Protein AF-A0AAN0VIJ4-F1 (afdb_monomer)

Secondary structure (DSSP, 8-state):
--SSGGGTSB-GGGGG-SS-EEE-------TT---THHHHHHHHHHHHHHHHTT-SEEEEEEEEESS-GGGGHHHHHHHHHTT-BPPTTTPPB-SS-EETTHHHH--S--PPP---HHHHHHHHTT-EEEEEEEEETTTTEEEEEEEEEGGGS-HHHHHHHHTTTTT-

Organism: NCBI:txid666509

Solvent-accessible surface area (backbone atoms only — not comparable to full-atom values): 9596 Å² total; per-residue (Å²): 132,91,53,78,53,51,77,75,32,46,59,73,37,52,69,76,52,94,48,48,67,44,78,50,77,88,87,82,76,62,82,85,63,80,56,81,56,56,64,55,52,50,50,23,52,51,48,51,52,32,64,77,62,56,38,44,32,40,32,30,66,37,58,41,88,40,72,56,68,77,82,44,26,39,30,34,32,48,37,64,75,66,73,26,54,43,58,78,73,51,34,59,50,72,94,72,62,48,52,36,67,60,33,66,75,55,81,68,86,66,62,83,57,79,64,44,69,68,44,52,52,39,45,72,42,59,18,25,26,44,62,43,34,39,71,42,76,93,77,38,18,27,30,26,47,32,39,31,52,53,88,61,35,49,64,74,57,55,50,57,34,55,52,68,68,67,82,113

pLDDT: mean 90.41, std 9.78, range [44.19, 98.25]

Radius of gyration: 16.1 Å; Cα contacts (8 Å, |Δi|>4): 258; chains: 1; bounding box: 43×41×40 Å

Nearest PDB structures (foldseek):
  2g0b-assembly10_B  TM=5.979E-01  e=1.210E+00  uncultured bacterium
  6rfx-assembly1_C  TM=7.749E-01  e=3.172E+00  Mycobacteroides abscessus
  6rfx-assembly1_A  TM=7.827E-01  e=6.430E+00  Mycobacteroides abscessus

Mean predicted aligned error: 4.69 Å

InterPro domains:
  IPR016181 Acyl-CoA N-acyltransferase [SSF55729] (4-137)
  IPR052351 L-ornithine N(alpha)-acyltransferase [PTHR37323] (4-166)

Structure (mmCIF, N/CA/C/O backbone):
data_AF-A0AAN0VIJ4-F1
#
_entry.id   AF-A0AAN0VIJ4-F1
#
loop_
_atom_site.group_PDB
_atom_site.id
_atom_site.type_symbol
_atom_site.label_atom_id
_atom_site.label_alt_id
_atom_site.label_comp_id
_atom_site.label_asym_id
_atom_site.label_entity_id
_atom_site.label_seq_id
_atom_site.pdbx_PDB_ins_code
_atom_site.Cartn_x
_atom_site.Cartn_y
_atom_site.Cartn_z
_atom_site.occupancy
_atom_site.B_iso_or_equiv
_atom_site.auth_seq_id
_atom_site.auth_comp_id
_atom_site.auth_asym_id
_atom_site.auth_atom_id
_atom_site.pdbx_PDB_model_num
ATOM 1 N N . MET A 1 1 ? -15.432 -6.899 -7.627 1.00 72.56 1 MET A N 1
ATOM 2 C CA . MET A 1 1 ? -14.785 -5.620 -7.270 1.00 72.56 1 MET A CA 1
ATOM 3 C C . MET A 1 1 ? -14.470 -4.920 -8.573 1.00 72.56 1 MET A C 1
ATOM 5 O O . MET A 1 1 ? -13.792 -5.522 -9.390 1.00 72.56 1 MET A O 1
ATOM 9 N N . HIS A 1 2 ? -15.018 -3.727 -8.792 1.00 77.88 2 HIS A N 1
ATOM 10 C CA . HIS A 1 2 ? -14.754 -2.916 -9.982 1.00 77.88 2 HIS A CA 1
ATOM 11 C C . HIS A 1 2 ? -14.211 -1.579 -9.481 1.00 77.88 2 HIS A C 1
ATOM 13 O O . HIS A 1 2 ? -14.961 -0.787 -8.920 1.00 77.88 2 HIS A O 1
ATOM 19 N N . GLY A 1 3 ? -12.901 -1.395 -9.586 1.00 89.25 3 GLY A N 1
ATOM 20 C CA . GLY A 1 3 ? -12.170 -0.276 -9.001 1.00 89.25 3 GLY A CA 1
ATOM 21 C C . GLY A 1 3 ? -10.843 -0.070 -9.722 1.00 89.25 3 GLY A C 1
ATOM 22 O O . GLY A 1 3 ? -10.525 -0.828 -10.639 1.00 89.25 3 GLY A O 1
ATOM 23 N N . TYR A 1 4 ? -10.079 0.954 -9.352 1.00 93.25 4 TYR A N 1
ATOM 24 C CA . TYR A 1 4 ? -8.870 1.336 -10.093 1.00 93.25 4 TYR A CA 1
ATOM 25 C C . TYR A 1 4 ? -7.805 0.232 -10.053 1.00 93.25 4 TYR A C 1
ATOM 27 O O . TYR A 1 4 ? -7.280 -0.166 -11.088 1.00 93.25 4 TYR A O 1
ATOM 35 N N . SER A 1 5 ? -7.568 -0.360 -8.883 1.00 93.38 5 SER A N 1
ATOM 36 C CA . SER A 1 5 ? -6.635 -1.481 -8.712 1.00 93.38 5 SER A CA 1
ATOM 37 C C . SER A 1 5 ? -7.050 -2.695 -9.554 1.00 93.38 5 SER A C 1
ATOM 39 O O . SER A 1 5 ? -6.200 -3.396 -10.094 1.00 93.38 5 SER A O 1
ATOM 41 N N . ALA A 1 6 ? -8.357 -2.924 -9.730 1.00 93.56 6 ALA A N 1
ATOM 42 C CA . ALA A 1 6 ? -8.877 -4.043 -10.522 1.00 93.56 6 ALA A CA 1
ATOM 43 C C . ALA A 1 6 ? -8.601 -3.906 -12.032 1.00 93.56 6 ALA A C 1
ATOM 45 O O . ALA A 1 6 ? -8.775 -4.874 -12.767 1.00 93.56 6 ALA A O 1
ATOM 46 N N . GLN A 1 7 ? -8.172 -2.729 -12.502 1.00 92.44 7 GLN A N 1
ATOM 47 C CA . GLN A 1 7 ? -7.741 -2.528 -13.890 1.00 92.44 7 GLN A CA 1
ATOM 48 C C . GLN A 1 7 ? -6.362 -3.145 -14.158 1.00 92.44 7 GLN A C 1
ATOM 50 O O . GLN A 1 7 ? -6.056 -3.489 -15.296 1.00 92.44 7 GLN A O 1
ATOM 55 N N . PHE A 1 8 ? -5.542 -3.308 -13.114 1.00 91.94 8 PHE A N 1
ATOM 56 C CA . PHE A 1 8 ? -4.161 -3.783 -13.232 1.00 91.94 8 PHE A CA 1
ATOM 57 C C . PHE A 1 8 ? -3.909 -5.126 -12.540 1.00 91.94 8 PHE A C 1
ATOM 59 O O . PHE A 1 8 ? -2.955 -5.827 -12.878 1.00 91.94 8 PHE A O 1
ATOM 66 N N . PHE A 1 9 ? -4.742 -5.484 -11.562 1.00 91.81 9 PHE A N 1
ATOM 67 C CA . PHE A 1 9 ? -4.538 -6.636 -10.691 1.00 91.81 9 PHE A CA 1
ATOM 68 C C . PHE A 1 9 ? -5.789 -7.511 -10.633 1.00 91.81 9 PHE A C 1
ATOM 70 O O . PHE A 1 9 ? -6.903 -6.995 -10.511 1.00 91.81 9 PHE A O 1
ATOM 77 N N . ASP A 1 10 ? -5.614 -8.836 -10.617 1.00 93.25 10 ASP A N 1
ATOM 78 C CA . ASP A 1 10 ? -6.704 -9.721 -10.207 1.00 93.25 10 ASP A CA 1
ATOM 79 C C . ASP A 1 10 ? -6.801 -9.735 -8.675 1.00 93.25 10 ASP A C 1
ATOM 81 O O . ASP A 1 10 ? -5.928 -10.231 -7.957 1.00 93.25 10 ASP A O 1
ATOM 85 N N . LEU A 1 11 ? -7.899 -9.155 -8.190 1.00 94.56 11 LEU A N 1
ATOM 86 C CA . LEU A 1 11 ? -8.222 -8.998 -6.775 1.00 94.56 11 LEU A CA 1
ATOM 87 C C . LEU A 1 11 ? -8.976 -10.202 -6.192 1.00 94.56 11 LEU A C 1
ATOM 89 O O . LEU A 1 11 ? -9.416 -10.143 -5.042 1.00 94.56 11 LEU A O 1
ATOM 93 N N . SER A 1 12 ? -9.148 -11.290 -6.950 1.00 94.06 12 SER A N 1
ATOM 94 C CA . SER A 1 12 ? -9.800 -12.516 -6.478 1.00 94.06 12 SER A CA 1
ATOM 95 C C . SER A 1 12 ? -9.267 -13.047 -5.132 1.00 94.06 12 SER A C 1
ATOM 97 O O . SER A 1 12 ? -10.108 -13.483 -4.336 1.00 94.06 12 SER A O 1
ATOM 99 N N . PRO A 1 13 ? -7.967 -12.927 -4.774 1.00 95.31 13 PRO A N 1
ATOM 100 C CA . PRO A 1 13 ? -7.463 -13.378 -3.471 1.00 95.31 13 PRO A CA 1
ATOM 101 C C . PRO A 1 13 ? -8.022 -12.600 -2.272 1.00 95.31 13 PRO A C 1
ATOM 103 O O . PRO A 1 13 ? -8.090 -13.136 -1.168 1.00 95.31 13 PRO A O 1
ATOM 106 N N . LEU A 1 14 ? -8.500 -11.363 -2.463 1.00 95.38 14 LEU A N 1
ATOM 107 C CA . LEU A 1 14 ? -9.086 -10.564 -1.377 1.00 95.38 14 LEU A CA 1
ATOM 108 C C . LEU A 1 14 ? -10.405 -11.146 -0.844 1.00 95.38 14 LEU A C 1
ATOM 110 O O . LEU A 1 14 ? -10.879 -10.720 0.205 1.00 95.38 14 LEU A O 1
ATOM 114 N N . ARG A 1 15 ? -10.973 -12.159 -1.511 1.00 94.12 15 ARG A N 1
ATOM 115 C CA . ARG A 1 15 ? -12.127 -12.931 -1.019 1.00 94.12 15 ARG A CA 1
ATOM 116 C C . ARG A 1 15 ? -11.842 -13.706 0.270 1.00 94.12 15 ARG A C 1
ATOM 118 O O . ARG A 1 15 ? -12.782 -14.194 0.883 1.00 94.12 15 ARG A O 1
ATOM 125 N N . VAL A 1 16 ? -10.575 -13.825 0.677 1.00 95.31 16 VAL A N 1
ATOM 126 C CA . VAL A 1 16 ? -10.195 -14.396 1.978 1.00 95.31 16 VAL A CA 1
ATOM 127 C C . VAL A 1 16 ? -10.715 -13.568 3.159 1.00 95.31 16 VAL A C 1
ATOM 129 O O . VAL A 1 16 ? -10.858 -14.095 4.259 1.00 95.31 16 VAL A O 1
ATOM 132 N N . PHE A 1 17 ? -10.996 -12.279 2.950 1.00 95.56 17 PHE A N 1
ATOM 133 C CA . PHE A 1 17 ? -11.576 -11.420 3.974 1.00 95.56 17 PHE A CA 1
ATOM 134 C C . PHE A 1 17 ? -13.099 -11.580 3.998 1.00 95.56 17 PHE A C 1
ATOM 136 O O . PHE A 1 17 ? -13.779 -11.389 2.993 1.00 95.56 17 PHE A O 1
ATOM 143 N N . ASP A 1 18 ? -13.621 -11.921 5.173 1.00 93.62 18 ASP A N 1
ATOM 144 C CA . ASP A 1 18 ? -15.043 -12.141 5.460 1.00 93.62 18 ASP A CA 1
ATOM 145 C C . ASP A 1 18 ? -15.810 -10.846 5.777 1.00 93.62 18 ASP A C 1
ATOM 147 O O . ASP A 1 18 ? -17.040 -10.826 5.835 1.00 93.62 18 ASP A O 1
ATOM 151 N N . ARG A 1 19 ? -15.073 -9.754 5.976 1.00 96.00 19 ARG A N 1
ATOM 152 C CA . ARG A 1 19 ? -15.574 -8.414 6.268 1.00 96.00 19 ARG A CA 1
ATOM 153 C C . ARG A 1 19 ? -15.276 -7.452 5.117 1.00 96.00 19 ARG A C 1
ATOM 155 O O . ARG A 1 19 ? -14.458 -7.764 4.246 1.00 96.00 19 ARG A O 1
ATOM 162 N N . PRO A 1 20 ? -15.938 -6.278 5.088 1.00 96.88 20 PRO A N 1
ATOM 163 C CA . PRO A 1 20 ? -15.730 -5.296 4.037 1.00 96.88 20 PRO A CA 1
ATOM 164 C C . PRO A 1 20 ? -14.253 -4.961 3.836 1.00 96.88 20 PRO A C 1
ATOM 166 O O . PRO A 1 20 ? -13.491 -4.787 4.789 1.00 96.88 20 PRO A O 1
ATOM 169 N N . VAL A 1 21 ? -13.868 -4.830 2.572 1.00 96.69 21 VAL A N 1
ATOM 170 C CA . VAL A 1 21 ? -12.565 -4.303 2.181 1.00 96.69 21 VAL A CA 1
ATOM 171 C C . VAL A 1 21 ? -12.764 -2.952 1.505 1.00 96.69 21 VAL A C 1
ATOM 173 O O . VAL A 1 21 ? -13.746 -2.751 0.788 1.00 96.69 21 VAL A O 1
ATOM 176 N N . LEU A 1 22 ? -11.851 -2.020 1.749 1.00 96.12 22 LEU A N 1
ATOM 177 C CA . LEU A 1 22 ? -11.936 -0.646 1.266 1.00 96.12 22 LEU A CA 1
ATOM 178 C C . LEU A 1 22 ? -10.807 -0.379 0.273 1.00 96.12 22 LEU A C 1
ATOM 180 O O . LEU A 1 22 ? -9.633 -0.477 0.633 1.00 96.12 22 LEU A O 1
ATOM 184 N N . GLU A 1 23 ? -11.159 0.009 -0.951 1.00 96.00 23 GLU A N 1
ATOM 185 C CA . GLU A 1 2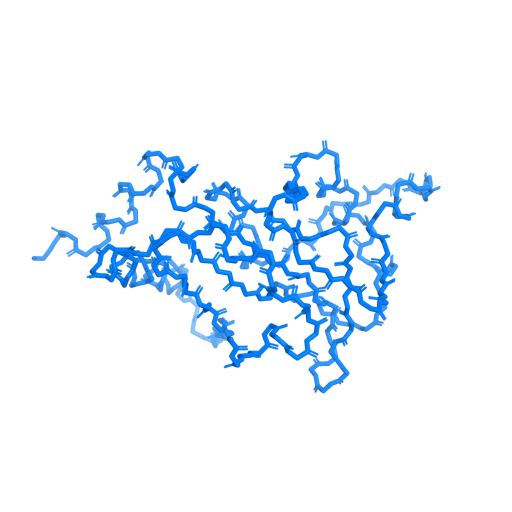3 ? -10.181 0.587 -1.867 1.00 96.00 23 GLU A CA 1
ATOM 186 C C . GLU A 1 23 ? -9.969 2.063 -1.528 1.00 96.00 23 GLU A C 1
ATOM 188 O O . GLU A 1 23 ? -10.909 2.860 -1.532 1.00 96.00 23 GLU A O 1
ATOM 193 N N . LEU A 1 24 ? -8.722 2.434 -1.263 1.00 92.06 24 LEU A N 1
ATOM 194 C CA . LEU A 1 24 ? -8.303 3.811 -1.104 1.00 92.06 24 LEU A CA 1
ATOM 195 C C . LEU A 1 24 ? -7.698 4.302 -2.419 1.00 92.06 24 LEU A C 1
ATOM 197 O O . LEU A 1 24 ? -6.659 3.816 -2.868 1.00 92.06 24 LEU A O 1
ATOM 201 N N . GLY A 1 25 ? -8.371 5.277 -3.027 1.00 84.50 25 GLY A N 1
ATOM 202 C CA . GLY A 1 25 ? -7.920 5.924 -4.253 1.00 84.50 25 GLY A CA 1
ATOM 203 C C . GLY A 1 25 ? -6.723 6.861 -4.045 1.00 84.50 25 GLY A C 1
ATOM 204 O O . GLY A 1 25 ? -5.975 6.787 -3.069 1.00 84.50 25 GLY A O 1
ATOM 205 N N . ARG A 1 26 ? -6.534 7.784 -4.989 1.00 81.31 26 ARG A N 1
ATOM 206 C CA . ARG A 1 26 ? -5.375 8.682 -5.012 1.00 81.31 26 ARG A CA 1
ATOM 207 C C . ARG A 1 26 ? -5.405 9.706 -3.875 1.00 81.31 26 ARG A C 1
ATOM 209 O O . ARG A 1 26 ? -6.360 10.463 -3.738 1.00 81.31 26 ARG A O 1
ATOM 216 N N . PHE A 1 27 ? -4.289 9.813 -3.157 1.00 80.75 27 PHE A N 1
ATOM 217 C CA . PHE A 1 27 ? -3.982 10.966 -2.313 1.00 80.75 27 PHE A CA 1
ATOM 218 C C . PHE A 1 27 ? -3.229 12.007 -3.140 1.00 80.75 27 PHE A C 1
ATOM 220 O O . PHE A 1 27 ? -2.082 11.780 -3.521 1.00 80.75 27 PHE A O 1
ATOM 227 N N . ALA A 1 28 ? -3.867 13.141 -3.414 1.00 78.81 28 ALA A N 1
ATOM 228 C CA . ALA A 1 28 ? -3.221 14.301 -4.013 1.00 78.81 28 ALA A CA 1
ATOM 229 C C . ALA A 1 28 ? -3.205 15.431 -2.983 1.00 78.81 28 ALA A C 1
ATOM 231 O O . ALA A 1 28 ? -4.250 15.821 -2.467 1.00 78.81 28 ALA A O 1
ATOM 232 N N . ILE A 1 29 ? -2.013 15.930 -2.668 1.00 77.06 29 ILE A N 1
ATOM 233 C CA . ILE A 1 29 ? -1.836 17.100 -1.811 1.00 77.06 29 ILE A CA 1
ATOM 234 C C . ILE A 1 29 ? -1.331 18.219 -2.708 1.00 77.06 29 ILE A C 1
ATOM 236 O O . ILE A 1 29 ? -0.364 18.030 -3.444 1.00 77.06 29 ILE A O 1
ATOM 240 N N . ASP A 1 30 ? -2.002 19.365 -2.651 1.00 80.00 30 ASP A N 1
ATOM 241 C CA . ASP A 1 30 ? -1.541 20.578 -3.315 1.00 80.00 30 ASP A CA 1
ATOM 242 C C . ASP A 1 30 ? -0.185 20.996 -2.711 1.00 80.00 30 ASP A C 1
ATOM 244 O O . ASP A 1 30 ? -0.130 21.300 -1.515 1.00 80.00 30 ASP A O 1
ATOM 248 N N . PRO A 1 31 ? 0.907 21.018 -3.499 1.00 71.81 31 PRO A N 1
ATOM 249 C CA . PRO A 1 31 ? 2.240 21.334 -2.995 1.00 71.81 31 PRO A CA 1
ATOM 250 C C . PRO A 1 31 ? 2.353 22.760 -2.439 1.00 71.81 31 PRO A C 1
ATOM 252 O O . PRO A 1 31 ? 3.253 23.022 -1.643 1.00 71.81 31 PRO A O 1
ATOM 255 N N . GLN A 1 32 ? 1.453 23.677 -2.812 1.00 77.12 32 GLN A N 1
ATOM 256 C CA . GLN A 1 32 ? 1.433 25.040 -2.271 1.00 77.12 32 GLN A CA 1
ATOM 257 C C . GLN A 1 32 ? 0.736 25.130 -0.909 1.00 77.12 32 GLN A C 1
ATOM 259 O O . GLN A 1 32 ? 0.960 26.077 -0.152 1.00 77.12 32 GLN A O 1
ATOM 264 N N . ARG A 1 33 ? -0.073 24.130 -0.544 1.00 66.88 33 ARG A N 1
ATOM 265 C CA . ARG A 1 33 ? -0.694 24.029 0.780 1.00 66.88 33 ARG A CA 1
ATOM 266 C C . ARG A 1 33 ? 0.240 23.265 1.714 1.00 66.88 33 ARG A C 1
ATOM 268 O O . ARG A 1 33 ? 0.017 22.101 2.026 1.00 66.88 33 ARG A O 1
ATOM 275 N N . GLY A 1 34 ? 1.292 23.947 2.167 1.00 57.44 34 GLY A N 1
ATOM 276 C CA . GLY A 1 34 ? 2.379 23.425 3.009 1.00 57.44 34 GLY A CA 1
ATOM 277 C C . GLY A 1 34 ? 2.002 23.008 4.439 1.00 57.44 34 GLY A C 1
ATOM 278 O O . GLY A 1 34 ? 2.797 23.198 5.355 1.00 57.44 34 GLY A O 1
ATOM 279 N N . ASN A 1 35 ? 0.807 22.461 4.667 1.00 65.44 35 ASN A N 1
ATOM 280 C CA . ASN A 1 35 ? 0.416 21.970 5.981 1.00 65.44 35 ASN A CA 1
ATOM 281 C C . ASN A 1 35 ? 0.747 20.474 6.111 1.00 65.44 35 ASN A C 1
ATOM 283 O O . ASN A 1 35 ? 0.062 19.613 5.552 1.00 65.44 35 ASN A O 1
ATOM 287 N N . SER A 1 36 ? 1.788 20.179 6.894 1.00 66.19 36 SER A N 1
ATOM 288 C CA . SER A 1 36 ? 2.237 18.822 7.228 1.00 66.19 36 SER A CA 1
ATOM 289 C C . SER A 1 36 ? 1.147 17.951 7.859 1.00 66.19 36 SER A C 1
ATOM 291 O O . SER A 1 36 ? 1.209 16.725 7.759 1.00 66.19 36 SER A O 1
ATOM 293 N N . ASP A 1 37 ? 0.126 18.557 8.469 1.00 79.19 37 ASP A N 1
ATOM 294 C CA . ASP A 1 37 ? -0.955 17.826 9.123 1.00 79.19 37 ASP A CA 1
ATOM 295 C C . ASP A 1 37 ? -2.023 17.320 8.152 1.00 79.19 37 ASP A C 1
ATOM 297 O O . ASP A 1 37 ? -2.748 16.400 8.517 1.00 79.19 37 ASP A O 1
ATOM 301 N N . ILE A 1 38 ? -2.110 17.821 6.910 1.00 84.31 38 ILE A N 1
ATOM 302 C CA . ILE A 1 38 ? -3.146 17.386 5.946 1.00 84.31 38 ILE A CA 1
ATOM 303 C C . ILE A 1 38 ? -3.108 15.871 5.754 1.00 84.31 38 ILE A C 1
ATOM 305 O O . ILE A 1 38 ? -4.140 15.202 5.797 1.00 84.31 38 ILE A O 1
ATOM 309 N N . PHE A 1 39 ? -1.910 15.315 5.587 1.00 84.69 39 PHE A N 1
ATOM 310 C CA . PHE A 1 39 ? -1.750 13.882 5.396 1.00 84.69 39 PHE A CA 1
ATOM 311 C C . PHE A 1 39 ? -2.164 13.097 6.647 1.00 84.69 39 PHE A C 1
ATOM 313 O O . PHE A 1 39 ? -2.852 12.081 6.546 1.00 84.69 39 PHE A O 1
ATOM 320 N N . ARG A 1 40 ? -1.812 13.597 7.837 1.00 85.94 40 ARG A N 1
ATOM 321 C CA . ARG A 1 40 ? -2.214 12.996 9.112 1.00 85.94 40 ARG A CA 1
ATOM 322 C C . ARG A 1 40 ? -3.733 13.033 9.292 1.00 85.94 40 ARG A C 1
ATOM 324 O O . ARG A 1 40 ? -4.315 12.001 9.611 1.00 85.94 40 ARG A O 1
ATOM 331 N N . LEU A 1 41 ? -4.367 14.182 9.058 1.00 89.81 41 LEU A N 1
ATOM 332 C CA . LEU A 1 41 ? -5.818 14.365 9.135 1.00 89.81 41 LEU A CA 1
ATOM 333 C C . LEU A 1 41 ? -6.548 13.418 8.184 1.00 89.81 41 LEU A C 1
ATOM 335 O O . LEU A 1 41 ? -7.489 12.743 8.592 1.00 89.81 41 LEU A O 1
ATOM 339 N N . ALA A 1 42 ? -6.072 13.304 6.945 1.00 90.31 42 ALA A N 1
ATOM 340 C CA . ALA A 1 42 ? -6.661 12.411 5.959 1.00 90.31 42 ALA A CA 1
ATOM 341 C C . ALA A 1 42 ? -6.585 10.936 6.398 1.00 90.31 42 ALA A C 1
ATOM 343 O O . ALA A 1 42 ? -7.581 10.221 6.309 1.00 90.31 42 ALA A O 1
ATOM 344 N N . TRP A 1 43 ? -5.466 10.488 6.979 1.00 91.81 43 TRP A N 1
ATOM 345 C CA . TRP A 1 43 ? -5.388 9.154 7.592 1.00 91.81 43 TRP A CA 1
ATOM 346 C C . TRP A 1 43 ? -6.291 8.992 8.824 1.00 91.81 43 TRP A C 1
ATOM 348 O O . TRP A 1 43 ? -6.791 7.893 9.071 1.00 91.81 43 TRP A O 1
ATOM 358 N N . GLY A 1 44 ? -6.548 10.065 9.576 1.00 93.56 44 GLY A N 1
ATOM 359 C CA . GLY A 1 44 ? -7.569 10.082 10.625 1.00 93.56 44 GLY A CA 1
ATOM 360 C C . GLY A 1 44 ? -8.972 9.816 10.071 1.00 93.56 44 GLY A C 1
ATOM 361 O O . GLY A 1 44 ? -9.691 8.978 10.612 1.00 93.56 44 GLY A O 1
ATOM 362 N N . VAL A 1 45 ? -9.336 10.457 8.953 1.00 93.44 45 VAL A N 1
ATOM 363 C CA . VAL A 1 45 ? -10.645 10.273 8.299 1.00 93.44 45 VAL A CA 1
ATOM 364 C C . VAL A 1 45 ? -10.769 8.851 7.760 1.00 93.44 45 VAL A C 1
ATOM 366 O O . VAL A 1 45 ? -11.773 8.184 7.992 1.00 93.44 45 VAL A O 1
ATOM 369 N N . VAL A 1 46 ? -9.717 8.341 7.114 1.00 94.38 46 VAL A N 1
ATOM 370 C CA . VAL A 1 46 ? -9.662 6.940 6.669 1.00 94.38 46 VAL A CA 1
ATOM 371 C C . VAL A 1 46 ? -9.855 5.985 7.848 1.00 94.38 46 VAL A C 1
ATOM 373 O O . VAL A 1 46 ? -10.602 5.019 7.733 1.00 94.38 46 VAL A O 1
ATOM 376 N N . THR A 1 47 ? -9.244 6.268 8.999 1.00 95.44 47 THR A N 1
ATOM 377 C CA . THR A 1 47 ? -9.405 5.443 10.207 1.00 95.44 47 THR A CA 1
ATOM 378 C C . THR A 1 47 ? -10.852 5.437 10.702 1.00 95.44 47 THR A C 1
ATOM 380 O O . THR A 1 47 ? -11.372 4.375 11.033 1.00 95.44 47 THR A O 1
ATOM 383 N N . GLN A 1 48 ? -11.533 6.586 10.695 1.00 95.31 48 GLN A N 1
ATOM 384 C CA . GLN A 1 48 ? -12.957 6.650 11.038 1.00 95.31 48 GLN A CA 1
ATOM 385 C C . GLN A 1 48 ? -13.815 5.839 10.066 1.00 95.31 48 GLN A C 1
ATOM 387 O O . GLN A 1 48 ? -14.671 5.082 10.513 1.00 95.31 48 GLN A O 1
ATOM 392 N N . LEU A 1 49 ? -13.562 5.942 8.757 1.00 95.31 49 LEU A N 1
ATOM 393 C CA . LEU A 1 49 ? -14.279 5.153 7.750 1.00 95.31 49 LEU A CA 1
ATOM 394 C C . LEU A 1 49 ? -14.081 3.650 7.968 1.00 95.31 49 LEU A C 1
ATOM 396 O O . LEU A 1 49 ? -15.037 2.885 7.860 1.00 95.31 49 LEU A O 1
ATOM 400 N N . VAL A 1 50 ? -12.862 3.232 8.305 1.00 96.25 50 VAL A N 1
ATOM 401 C CA . VAL A 1 50 ? -12.534 1.834 8.608 1.00 96.25 50 VAL A CA 1
ATOM 402 C C . VAL A 1 50 ? -13.316 1.332 9.814 1.00 96.25 50 VAL A C 1
ATOM 404 O O . VAL A 1 50 ? -13.937 0.273 9.733 1.00 96.25 50 VAL A O 1
ATOM 407 N N . ASP A 1 51 ? -13.325 2.102 10.903 1.00 95.31 51 ASP A N 1
ATOM 408 C CA . ASP A 1 51 ? -14.023 1.733 12.134 1.00 95.31 51 ASP A CA 1
ATOM 409 C C . ASP A 1 51 ? -15.550 1.707 11.927 1.00 95.31 51 ASP A C 1
ATOM 411 O O . ASP A 1 51 ? -16.208 0.732 12.286 1.00 95.31 51 ASP A O 1
ATOM 415 N N . GLN A 1 52 ? -16.115 2.740 11.291 1.00 96.50 52 GLN A N 1
ATOM 416 C CA . GLN A 1 52 ? -17.559 2.878 11.054 1.00 96.50 52 GLN A CA 1
ATOM 417 C C . GLN A 1 52 ? -18.124 1.787 10.141 1.00 96.50 52 GLN A C 1
ATOM 419 O O . GLN A 1 52 ? -19.259 1.356 10.328 1.00 96.50 52 GLN A O 1
ATOM 424 N N . ASN A 1 53 ? -17.340 1.336 9.160 1.00 97.19 53 ASN A N 1
ATOM 425 C CA . ASN A 1 53 ? -17.770 0.334 8.184 1.00 97.19 53 ASN A CA 1
ATOM 426 C C . ASN A 1 53 ? -17.254 -1.077 8.512 1.00 97.19 53 ASN A C 1
ATOM 428 O O . ASN A 1 53 ? -17.412 -1.985 7.697 1.00 97.19 53 ASN A O 1
ATOM 432 N N . ASN A 1 54 ? -16.636 -1.271 9.686 1.00 96.69 54 ASN A N 1
ATOM 433 C CA . ASN A 1 54 ? -16.046 -2.542 10.122 1.00 96.69 54 ASN A CA 1
ATOM 434 C C . ASN A 1 54 ? -15.130 -3.172 9.052 1.00 96.69 54 ASN A C 1
ATOM 436 O O . ASN A 1 54 ? -15.178 -4.378 8.788 1.00 96.69 54 ASN A O 1
ATOM 440 N N . VAL A 1 55 ? -14.313 -2.336 8.407 1.00 98.00 55 VAL A N 1
ATOM 441 C CA . VAL A 1 55 ? -13.413 -2.752 7.328 1.00 98.00 55 VAL A CA 1
ATOM 442 C C . VAL A 1 55 ? -12.301 -3.623 7.906 1.00 98.00 55 VAL A C 1
ATOM 444 O O . VAL A 1 55 ? -11.637 -3.245 8.871 1.00 98.00 55 VAL A O 1
ATOM 447 N N . SER A 1 56 ? -12.056 -4.786 7.306 1.00 97.19 56 SER A N 1
ATOM 448 C CA . SER A 1 56 ? -10.958 -5.680 7.703 1.00 97.19 56 SER A CA 1
ATOM 449 C C . SER A 1 56 ? -9.682 -5.466 6.902 1.00 97.19 56 SER A C 1
ATOM 451 O O . SER A 1 56 ? -8.600 -5.843 7.359 1.00 97.19 56 SER A O 1
ATOM 453 N N . PHE A 1 57 ? -9.789 -4.876 5.713 1.00 97.81 57 PHE A N 1
ATOM 454 C CA . PHE A 1 57 ? -8.656 -4.697 4.815 1.00 97.81 57 PHE A CA 1
ATOM 455 C C . PHE A 1 57 ? -8.777 -3.403 4.015 1.00 97.81 57 PHE A C 1
ATOM 457 O O . PHE A 1 57 ? -9.808 -3.157 3.393 1.00 97.81 57 PHE A O 1
ATOM 464 N N . LEU A 1 58 ? -7.719 -2.594 3.998 1.00 97.12 58 LEU A N 1
ATOM 465 C CA . LEU A 1 58 ? -7.584 -1.487 3.051 1.00 97.12 58 LEU A CA 1
ATOM 466 C C . LEU A 1 58 ? -6.630 -1.892 1.941 1.00 97.12 58 LEU A C 1
ATOM 468 O O . LEU A 1 58 ? -5.627 -2.554 2.202 1.00 97.12 58 LEU A O 1
ATOM 472 N N . PHE A 1 59 ? -6.896 -1.443 0.724 1.00 96.88 59 PHE A N 1
ATOM 473 C CA . PHE A 1 59 ? -5.992 -1.652 -0.396 1.00 96.88 59 PHE A CA 1
ATOM 474 C C . PHE A 1 59 ? -6.015 -0.492 -1.381 1.00 96.88 59 PHE A C 1
ATOM 476 O O . PHE A 1 59 ? -6.888 0.366 -1.326 1.00 96.88 59 PHE A O 1
ATOM 483 N N . GLY A 1 60 ? -5.054 -0.474 -2.292 1.00 95.44 60 GLY A N 1
ATOM 484 C CA . GLY A 1 60 ? -4.997 0.469 -3.399 1.00 95.44 60 GLY A CA 1
ATOM 485 C C . GLY A 1 60 ? -3.676 0.337 -4.143 1.00 95.44 60 GLY A C 1
ATOM 486 O O . GLY A 1 60 ? -2.976 -0.672 -4.022 1.00 95.44 60 GLY A O 1
ATOM 487 N N . CYS A 1 61 ? -3.299 1.394 -4.857 1.00 94.62 61 CYS A N 1
ATOM 488 C CA . CYS A 1 61 ? -2.033 1.460 -5.578 1.00 94.62 61 CYS A CA 1
ATOM 489 C C . CYS A 1 61 ? -1.116 2.511 -4.952 1.00 94.62 61 CYS A C 1
ATOM 491 O O . CYS A 1 61 ? -1.488 3.677 -4.820 1.00 94.62 61 CYS A O 1
ATOM 493 N N . SER A 1 62 ? 0.110 2.125 -4.605 1.00 95.06 62 SER A N 1
ATOM 494 C CA . SER A 1 62 ? 1.182 3.086 -4.341 1.00 95.06 62 SER A CA 1
ATOM 495 C C . SER A 1 62 ? 1.992 3.308 -5.611 1.00 95.06 62 SER A C 1
ATOM 497 O O . SER A 1 62 ? 2.543 2.364 -6.172 1.00 95.06 62 SER A O 1
ATOM 499 N N . SER A 1 63 ? 2.061 4.558 -6.060 1.00 93.44 63 SER A N 1
ATOM 500 C CA . SER A 1 63 ? 2.673 4.934 -7.334 1.00 93.44 63 SER A CA 1
ATOM 501 C C . SER A 1 63 ? 4.071 5.519 -7.149 1.00 93.44 63 SER A C 1
ATOM 503 O O . SER A 1 63 ? 4.248 6.497 -6.419 1.00 93.44 63 SER A O 1
ATOM 505 N N . PHE A 1 64 ? 5.042 4.972 -7.867 1.00 95.12 64 PHE A N 1
ATOM 506 C CA . PHE A 1 64 ? 6.335 5.593 -8.125 1.00 95.12 64 PHE A CA 1
ATOM 507 C C . PHE A 1 64 ? 6.244 6.417 -9.414 1.00 95.12 64 PHE A C 1
ATOM 509 O O . PHE A 1 64 ? 5.582 6.008 -10.368 1.00 95.12 64 PHE A O 1
ATOM 516 N N . ALA A 1 65 ? 6.881 7.587 -9.441 1.00 94.56 65 ALA A N 1
ATOM 517 C CA . ALA A 1 65 ? 6.881 8.446 -10.622 1.00 94.56 65 ALA A CA 1
ATOM 518 C C . ALA A 1 65 ? 7.763 7.853 -11.730 1.00 94.56 65 ALA A C 1
ATOM 520 O O . ALA A 1 65 ? 8.920 7.528 -11.480 1.00 94.56 65 ALA A O 1
ATOM 521 N N . GLY A 1 66 ? 7.240 7.785 -12.953 1.00 96.25 66 GLY A N 1
ATOM 522 C CA . GLY A 1 66 ? 7.925 7.220 -14.109 1.00 96.25 66 GLY A CA 1
ATOM 523 C C . GLY A 1 66 ? 7.469 5.801 -14.452 1.00 96.25 66 GLY A C 1
ATOM 524 O O . GLY A 1 66 ? 6.953 5.049 -13.627 1.00 96.25 66 GLY A O 1
ATOM 525 N N . THR A 1 67 ? 7.693 5.425 -15.708 1.00 96.50 67 THR A N 1
ATOM 526 C CA . THR A 1 67 ? 7.271 4.145 -16.305 1.00 96.50 67 THR A CA 1
ATOM 527 C C . THR A 1 67 ? 8.431 3.161 -16.483 1.00 96.50 67 THR A C 1
ATOM 529 O O . THR A 1 67 ? 8.333 2.205 -17.248 1.00 96.50 67 THR A O 1
ATOM 532 N N . GLN A 1 68 ? 9.551 3.397 -15.794 1.00 95.06 68 GLN A N 1
ATOM 533 C CA . GLN A 1 68 ? 10.763 2.579 -15.855 1.00 95.06 68 GLN A CA 1
ATOM 534 C C . GLN A 1 68 ? 11.044 1.941 -14.484 1.00 95.06 68 GLN A C 1
ATOM 536 O O . GLN A 1 68 ? 11.804 2.515 -13.696 1.00 95.06 68 GLN A O 1
ATOM 541 N N . PRO A 1 69 ? 10.473 0.758 -14.179 1.00 94.25 69 PRO A N 1
ATOM 542 C CA . PRO A 1 69 ? 10.573 0.128 -12.860 1.00 94.25 69 PRO A CA 1
ATOM 543 C C . PRO A 1 69 ? 12.011 -0.052 -12.353 1.00 94.25 69 PRO A C 1
ATOM 545 O O . PRO A 1 69 ? 12.278 0.118 -11.165 1.00 94.25 69 PRO A O 1
ATOM 548 N N . GLN A 1 70 ? 12.961 -0.322 -13.250 1.00 92.50 70 GLN A N 1
ATOM 549 C CA . GLN A 1 70 ? 14.383 -0.473 -12.936 1.00 92.50 70 GLN A CA 1
ATOM 550 C C . GLN A 1 70 ? 14.996 0.759 -12.249 1.00 92.50 70 GLN A C 1
ATOM 552 O O . GLN A 1 70 ? 15.929 0.622 -11.460 1.00 92.50 70 GLN A O 1
ATOM 557 N N . THR A 1 71 ? 14.456 1.959 -12.489 1.00 93.06 71 THR A N 1
ATOM 558 C CA . THR A 1 71 ? 14.926 3.196 -11.839 1.00 93.06 71 THR A CA 1
ATOM 559 C C . THR A 1 71 ? 14.564 3.256 -10.351 1.00 93.06 71 THR A C 1
ATOM 561 O O . THR A 1 71 ? 15.155 4.029 -9.599 1.00 93.06 71 THR A O 1
ATOM 564 N N . HIS A 1 72 ? 13.641 2.404 -9.894 1.00 94.31 72 HIS A N 1
ATOM 565 C CA . HIS A 1 72 ? 13.193 2.308 -8.502 1.00 94.31 72 HIS A CA 1
ATOM 566 C C . HIS A 1 72 ? 13.817 1.121 -7.747 1.00 94.31 72 HIS A C 1
ATOM 568 O O . HIS A 1 72 ? 13.357 0.768 -6.656 1.00 94.31 72 HIS A O 1
ATOM 574 N N . SER A 1 73 ? 14.884 0.517 -8.285 1.00 93.38 73 SER A N 1
ATOM 575 C CA . SER A 1 73 ? 15.517 -0.700 -7.751 1.00 93.38 73 SER A CA 1
ATOM 576 C C . SER A 1 73 ? 15.908 -0.593 -6.273 1.00 93.38 73 SER A C 1
ATOM 578 O O . SER A 1 73 ? 15.702 -1.539 -5.514 1.00 93.38 73 SER A O 1
ATOM 580 N N . ALA A 1 74 ? 16.387 0.569 -5.817 1.00 93.81 74 ALA A N 1
ATOM 581 C CA . ALA A 1 74 ? 16.693 0.803 -4.405 1.00 93.81 74 ALA A CA 1
ATOM 582 C C . ALA A 1 74 ? 15.463 0.647 -3.493 1.00 93.81 74 ALA A C 1
ATOM 584 O O . ALA A 1 74 ? 15.545 -0.006 -2.450 1.00 93.81 74 ALA A O 1
ATOM 585 N N . GLY A 1 75 ? 14.314 1.191 -3.908 1.00 95.25 75 GLY A N 1
ATOM 586 C CA . GLY A 1 75 ? 13.045 1.031 -3.198 1.00 95.25 75 GLY A CA 1
ATOM 587 C C . GLY A 1 75 ? 12.563 -0.418 -3.218 1.00 95.25 75 GLY A C 1
ATOM 588 O O . GLY A 1 75 ? 12.203 -0.965 -2.179 1.00 95.25 75 GLY A O 1
ATOM 589 N N . PHE A 1 76 ? 12.632 -1.084 -4.369 1.00 95.88 76 PHE A N 1
ATOM 590 C CA . PHE A 1 76 ? 12.213 -2.483 -4.506 1.00 95.88 76 PHE A CA 1
ATOM 591 C C . PHE A 1 76 ? 13.076 -3.448 -3.687 1.00 95.88 76 PHE A C 1
ATOM 593 O O . PHE A 1 76 ? 12.537 -4.322 -3.004 1.00 95.88 76 PHE A O 1
ATOM 600 N N . ARG A 1 77 ? 14.400 -3.244 -3.654 1.00 94.88 77 ARG A N 1
ATOM 601 C CA . ARG A 1 77 ? 15.307 -3.984 -2.763 1.00 94.88 77 ARG A CA 1
ATOM 602 C C . ARG A 1 77 ? 14.952 -3.779 -1.301 1.00 94.88 77 ARG A C 1
ATOM 604 O O . ARG A 1 77 ? 14.931 -4.750 -0.549 1.00 94.88 77 ARG A O 1
ATOM 611 N N . TYR A 1 78 ? 14.681 -2.538 -0.896 1.00 95.44 78 TYR A N 1
ATOM 612 C CA . TYR A 1 78 ? 14.257 -2.244 0.469 1.00 95.44 78 TYR A CA 1
ATOM 613 C C . TYR A 1 78 ? 12.980 -3.015 0.826 1.00 95.44 78 TYR A C 1
ATOM 615 O O . TYR A 1 78 ? 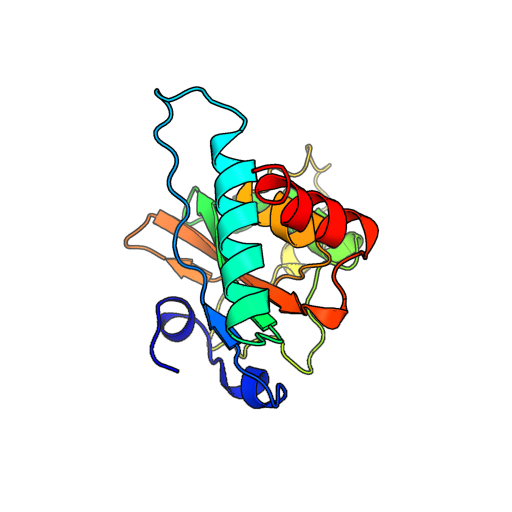12.946 -3.676 1.861 1.00 95.44 78 TYR A O 1
ATOM 623 N N . LEU A 1 79 ? 11.972 -3.010 -0.050 1.00 97.19 79 LEU A N 1
ATOM 624 C CA . LEU A 1 79 ? 10.714 -3.729 0.175 1.00 97.19 79 LEU A CA 1
ATOM 625 C C . LEU A 1 79 ? 10.930 -5.245 0.310 1.00 97.19 79 LEU A C 1
ATOM 627 O O . LEU A 1 79 ? 10.376 -5.869 1.214 1.00 97.19 79 LEU A O 1
ATOM 631 N N . CYS A 1 80 ? 11.779 -5.831 -0.536 1.00 95.75 80 CYS A N 1
ATOM 632 C CA . CYS A 1 80 ? 12.084 -7.261 -0.477 1.00 95.75 80 CYS A CA 1
ATOM 633 C C . CYS A 1 80 ? 12.869 -7.649 0.787 1.00 95.75 80 CYS A C 1
ATOM 635 O O . CYS A 1 80 ? 12.575 -8.669 1.402 1.00 95.75 80 CYS A O 1
ATOM 637 N N . ARG A 1 81 ? 13.866 -6.848 1.188 1.00 94.44 81 ARG A N 1
ATOM 638 C CA . ARG A 1 81 ? 14.757 -7.163 2.321 1.00 94.44 81 ARG A CA 1
ATOM 639 C C . ARG A 1 81 ? 14.119 -6.944 3.693 1.00 94.44 81 ARG A C 1
ATOM 641 O O . ARG A 1 81 ? 14.564 -7.554 4.655 1.00 94.44 81 ARG A O 1
ATOM 648 N N . ASN A 1 82 ? 13.104 -6.085 3.786 1.00 95.38 82 ASN A N 1
ATOM 649 C CA . ASN A 1 82 ? 12.475 -5.704 5.056 1.00 95.38 82 ASN A CA 1
ATOM 650 C C . ASN A 1 82 ? 11.106 -6.364 5.265 1.00 95.38 82 ASN A C 1
ATOM 652 O O . ASN A 1 82 ? 10.271 -5.827 5.988 1.00 95.38 82 ASN A O 1
ATOM 656 N N . ASP A 1 83 ? 10.867 -7.511 4.618 1.00 94.69 83 ASP A N 1
ATOM 657 C CA . ASP A 1 83 ? 9.603 -8.243 4.717 1.00 94.69 83 ASP A CA 1
ATOM 658 C C . ASP A 1 83 ? 8.399 -7.325 4.430 1.00 94.69 83 ASP A C 1
ATOM 660 O O . ASP A 1 83 ? 7.441 -7.255 5.189 1.00 94.69 83 ASP A O 1
ATOM 664 N N . HIS A 1 84 ? 8.435 -6.548 3.346 1.00 97.62 84 HIS A N 1
ATOM 665 C CA . HIS A 1 84 ? 7.285 -5.736 2.932 1.00 97.62 84 HIS A CA 1
ATOM 666 C C . HIS A 1 84 ? 6.464 -6.389 1.825 1.00 97.62 84 HIS A C 1
ATOM 668 O O . HIS A 1 84 ? 5.497 -5.791 1.368 1.00 97.62 84 HIS A O 1
ATOM 674 N N . ILE A 1 85 ? 6.796 -7.612 1.413 1.00 97.62 85 ILE A N 1
ATOM 675 C CA . ILE A 1 85 ? 6.023 -8.346 0.412 1.00 97.62 85 ILE A CA 1
ATOM 676 C C . ILE A 1 85 ? 4.819 -9.022 1.080 1.00 97.62 85 ILE A C 1
ATOM 678 O O . ILE A 1 85 ? 4.943 -9.715 2.088 1.00 97.62 85 ILE A O 1
ATOM 682 N N . ALA A 1 86 ? 3.635 -8.810 0.516 1.00 96.88 86 ALA A N 1
ATOM 683 C CA . ALA A 1 86 ? 2.371 -9.371 0.975 1.00 96.88 86 ALA A CA 1
ATOM 684 C C . ALA A 1 86 ? 2.408 -10.904 0.968 1.00 96.88 86 ALA A C 1
ATOM 686 O O . ALA A 1 86 ? 2.937 -11.464 0.017 1.00 96.88 86 ALA A O 1
ATOM 687 N N . PRO A 1 87 ? 1.832 -11.631 1.935 1.00 95.25 87 PRO A N 1
ATOM 688 C CA . PRO A 1 87 ? 1.714 -13.085 1.853 1.00 95.25 87 PRO A CA 1
ATOM 689 C C . PRO A 1 87 ? 0.796 -13.526 0.701 1.00 95.25 87 PRO A C 1
ATOM 691 O O . PRO A 1 87 ? -0.130 -12.816 0.312 1.00 95.25 87 PRO A O 1
ATOM 694 N N . HIS A 1 88 ? 1.020 -14.742 0.195 1.00 92.94 88 HIS A N 1
ATOM 695 C CA . HIS A 1 88 ? 0.262 -15.314 -0.928 1.00 92.94 88 HIS A CA 1
ATOM 696 C C . HIS A 1 88 ? -1.254 -15.391 -0.695 1.00 92.94 88 HIS A C 1
ATOM 698 O O . HIS A 1 88 ? -2.005 -15.394 -1.659 1.00 92.94 88 HIS A O 1
ATOM 704 N N . SER A 1 89 ? -1.711 -15.437 0.561 1.00 93.94 89 SER A N 1
ATOM 705 C CA . SER A 1 89 ? -3.135 -15.571 0.895 1.00 93.94 89 SER A CA 1
ATOM 706 C C . SER A 1 89 ? -4.002 -14.409 0.413 1.00 93.94 89 SER A C 1
ATOM 708 O O . SER A 1 89 ? -5.192 -14.606 0.200 1.00 93.94 89 SER A O 1
ATOM 710 N N . TRP A 1 90 ? -3.428 -13.216 0.246 1.00 94.56 90 TRP A N 1
ATOM 711 C CA . TRP A 1 90 ? -4.159 -12.044 -0.244 1.00 94.56 90 TRP A CA 1
ATOM 712 C C . TRP A 1 90 ? -3.398 -11.224 -1.287 1.00 94.56 90 TRP A C 1
ATOM 714 O O . TRP A 1 90 ? -3.949 -10.257 -1.814 1.00 94.56 90 TRP A O 1
ATOM 724 N N . ARG A 1 91 ? -2.145 -11.578 -1.600 1.00 94.50 91 ARG A N 1
ATOM 725 C CA . ARG A 1 91 ? -1.386 -10.931 -2.676 1.00 94.50 91 ARG A CA 1
ATOM 726 C C . ARG A 1 91 ? -2.167 -11.066 -3.993 1.00 94.50 91 ARG A C 1
ATOM 728 O O . ARG A 1 91 ? -2.592 -12.177 -4.300 1.00 94.50 91 ARG A O 1
ATOM 735 N N . PRO A 1 92 ? -2.355 -9.980 -4.763 1.00 90.56 92 PRO A N 1
ATOM 736 C CA . PRO A 1 92 ? -3.067 -10.057 -6.033 1.00 90.56 92 PRO A CA 1
ATOM 737 C C . PRO A 1 92 ? -2.351 -10.967 -7.032 1.00 90.56 92 PRO A C 1
ATOM 739 O O . PRO A 1 92 ? -1.128 -11.132 -6.976 1.00 90.56 92 PRO A O 1
ATOM 742 N N . VAL A 1 93 ? -3.120 -11.512 -7.974 1.00 87.19 93 VAL A N 1
ATOM 743 C CA . VAL A 1 93 ? -2.582 -12.267 -9.110 1.00 87.19 93 VAL A CA 1
ATOM 744 C C . VAL A 1 93 ? -2.258 -11.304 -10.255 1.00 87.19 93 VAL A C 1
ATOM 746 O O . VAL A 1 93 ? -2.952 -10.309 -10.480 1.00 87.19 93 VAL A O 1
ATOM 749 N N . PHE A 1 94 ? -1.179 -11.608 -10.975 1.00 80.88 94 PHE A N 1
ATOM 750 C CA . PHE A 1 94 ? -0.637 -10.776 -12.042 1.00 80.88 94 PHE A CA 1
ATOM 751 C C . PHE A 1 94 ? -0.676 -11.478 -13.392 1.00 80.88 94 PHE A C 1
ATOM 753 O O . PHE A 1 94 ? -0.345 -12.657 -13.496 1.00 80.88 94 PHE A O 1
ATOM 760 N N . HIS A 1 95 ? -0.959 -10.704 -14.439 1.00 69.00 95 HIS A N 1
ATOM 761 C CA . HIS A 1 95 ? -0.895 -11.143 -15.837 1.00 69.00 95 HIS A CA 1
ATOM 762 C C . HIS A 1 95 ? 0.281 -10.491 -16.589 1.00 69.00 95 HIS A C 1
ATOM 764 O O . HIS A 1 95 ? 0.198 -10.219 -17.782 1.00 69.00 95 HIS A O 1
ATOM 770 N N . GLY A 1 96 ? 1.371 -10.196 -15.874 1.00 79.75 96 GLY A N 1
ATOM 771 C CA . GLY A 1 96 ? 2.538 -9.471 -16.382 1.00 79.75 96 GLY A CA 1
ATOM 772 C C . GLY A 1 96 ? 3.011 -8.386 -15.411 1.00 79.75 96 GLY A C 1
ATOM 773 O O . GLY A 1 96 ? 2.310 -8.043 -14.462 1.00 79.75 96 GLY A O 1
ATOM 774 N N . GLY A 1 97 ? 4.222 -7.868 -15.628 1.00 88.56 97 GLY A N 1
ATOM 775 C CA . GLY A 1 97 ? 4.816 -6.814 -14.801 1.00 88.56 97 GLY A CA 1
ATOM 776 C C . GLY A 1 97 ? 6.286 -7.053 -14.459 1.00 88.56 97 GLY A C 1
ATOM 777 O O . GLY A 1 97 ? 6.880 -8.074 -14.813 1.00 88.56 97 GLY A O 1
ATOM 778 N N . TYR A 1 98 ? 6.879 -6.094 -13.754 1.00 94.19 98 TYR A N 1
ATOM 779 C CA . TYR A 1 98 ? 8.262 -6.155 -13.291 1.00 94.19 98 TYR A CA 1
ATOM 780 C C . TYR A 1 98 ? 8.337 -6.840 -11.924 1.00 94.19 98 TYR A C 1
ATOM 782 O O . TYR A 1 98 ? 7.785 -6.329 -10.951 1.00 94.19 98 TYR A O 1
ATOM 790 N N . ARG A 1 99 ? 9.037 -7.976 -11.825 1.00 95.31 99 ARG A N 1
ATOM 791 C CA . ARG A 1 99 ? 9.277 -8.656 -10.539 1.00 95.31 99 ARG A CA 1
ATOM 792 C C . ARG A 1 99 ? 10.217 -7.823 -9.681 1.00 95.31 99 ARG A C 1
ATOM 794 O O . ARG A 1 99 ? 11.367 -7.630 -10.064 1.00 95.31 99 ARG A O 1
ATOM 801 N N . LEU A 1 100 ? 9.785 -7.429 -8.485 1.00 95.00 100 LEU A N 1
ATOM 802 C CA . LEU A 1 100 ? 10.614 -6.644 -7.560 1.00 95.00 100 LEU A CA 1
ATOM 803 C C . LEU A 1 100 ? 11.908 -7.375 -7.189 1.00 95.00 100 LEU A C 1
ATOM 805 O O . L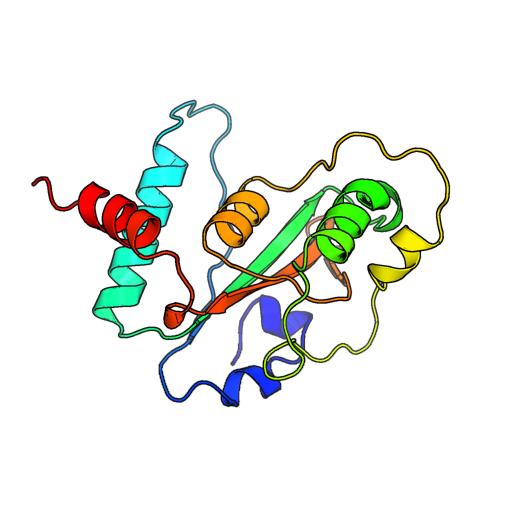EU A 1 100 ? 12.939 -6.735 -7.003 1.00 95.00 100 LEU A O 1
ATOM 809 N N . ALA A 1 101 ? 11.872 -8.710 -7.145 1.00 94.38 101 ALA A N 1
ATOM 810 C CA . ALA A 1 101 ? 13.041 -9.541 -6.875 1.00 94.38 101 ALA A CA 1
ATOM 811 C C . ALA A 1 101 ? 14.179 -9.351 -7.896 1.00 94.38 101 ALA A C 1
ATOM 813 O O . ALA A 1 101 ? 15.332 -9.519 -7.518 1.00 94.38 101 ALA A O 1
ATOM 814 N N . GLN A 1 102 ? 13.897 -8.916 -9.134 1.00 93.25 102 GLN A N 1
ATOM 815 C CA . GLN A 1 102 ? 14.946 -8.588 -10.116 1.00 93.25 102 GLN A CA 1
ATOM 816 C C . GLN A 1 102 ? 15.869 -7.473 -9.607 1.00 93.25 102 GLN A C 1
ATOM 818 O O . GLN A 1 102 ? 17.052 -7.443 -9.924 1.00 93.25 102 GLN A O 1
ATOM 823 N N . ALA A 1 103 ? 15.365 -6.577 -8.753 1.00 90.94 103 ALA A N 1
ATOM 824 C CA . ALA A 1 103 ? 16.188 -5.536 -8.154 1.00 90.94 103 ALA A CA 1
ATOM 825 C C . ALA A 1 103 ? 17.246 -6.096 -7.184 1.00 90.94 103 ALA A C 1
ATOM 827 O O . ALA A 1 103 ? 18.203 -5.391 -6.881 1.00 90.94 103 ALA A O 1
ATOM 828 N N . LEU A 1 104 ? 17.084 -7.326 -6.675 1.00 90.06 104 LEU A N 1
ATOM 829 C CA . LEU A 1 104 ? 18.057 -7.986 -5.793 1.00 90.06 104 LEU A CA 1
ATOM 830 C C . LEU A 1 104 ? 19.269 -8.537 -6.553 1.00 90.06 104 LEU A C 1
ATOM 832 O O . LEU A 1 104 ? 20.313 -8.724 -5.935 1.00 90.06 104 LEU A O 1
ATOM 836 N N . GLU A 1 105 ? 19.121 -8.790 -7.854 1.00 87.12 105 GLU A N 1
ATOM 837 C CA . GLU A 1 105 ? 20.185 -9.276 -8.743 1.00 87.12 105 GLU A CA 1
ATOM 838 C C . GLU A 1 105 ? 21.145 -8.143 -9.145 1.00 87.12 105 GLU A C 1
ATOM 840 O O . GLU A 1 105 ? 22.289 -8.387 -9.522 1.00 87.12 105 GLU A O 1
ATOM 845 N N . ASP A 1 106 ? 20.702 -6.887 -9.032 1.00 74.62 106 ASP A N 1
ATOM 846 C CA . ASP A 1 106 ? 21.541 -5.718 -9.279 1.00 74.62 106 ASP A CA 1
ATOM 847 C C . ASP A 1 106 ? 22.464 -5.450 -8.077 1.00 74.62 106 ASP A C 1
ATOM 849 O O . ASP A 1 106 ? 22.030 -5.013 -7.004 1.00 74.62 106 ASP A O 1
ATOM 853 N N . HIS A 1 107 ? 23.757 -5.715 -8.272 1.00 66.19 107 HIS A N 1
ATOM 854 C CA . HIS A 1 107 ? 24.818 -5.523 -7.280 1.00 66.19 107 HIS A CA 1
ATOM 855 C C . HIS A 1 107 ? 25.285 -4.068 -7.138 1.00 66.19 107 HIS A C 1
ATOM 857 O O . HIS A 1 107 ? 26.189 -3.804 -6.344 1.00 66.19 107 HIS A O 1
ATOM 863 N N . LYS A 1 108 ? 24.719 -3.114 -7.889 1.00 67.62 108 LYS A N 1
ATOM 864 C CA . LYS A 1 108 ? 25.070 -1.699 -7.725 1.00 67.62 108 LYS A CA 1
ATOM 865 C C . LYS A 1 108 ? 24.689 -1.217 -6.326 1.00 67.62 108 LYS A C 1
ATOM 867 O O . LYS A 1 108 ? 23.540 -1.369 -5.899 1.00 67.62 108 LYS A O 1
ATOM 872 N N . ASP A 1 109 ? 25.660 -0.611 -5.639 1.00 55.34 109 ASP A N 1
ATOM 873 C CA . ASP A 1 109 ? 25.476 -0.048 -4.303 1.00 55.34 109 ASP A CA 1
ATOM 874 C C . ASP A 1 109 ? 24.269 0.888 -4.284 1.00 55.34 109 ASP A C 1
ATOM 876 O O . ASP A 1 109 ? 24.157 1.870 -5.023 1.00 55.34 109 ASP A O 1
ATOM 880 N N . GLY A 1 110 ? 23.292 0.495 -3.473 1.00 62.09 110 GLY A N 1
ATOM 881 C CA . GLY A 1 110 ? 21.977 1.092 -3.484 1.00 62.09 110 GLY A CA 1
ATOM 882 C C . GLY A 1 110 ? 21.961 2.397 -2.721 1.00 62.09 110 GLY A C 1
ATOM 883 O O . GLY A 1 110 ? 22.056 2.383 -1.498 1.00 62.09 110 GLY A O 1
ATOM 884 N N . GLY A 1 111 ? 21.736 3.499 -3.435 1.00 74.19 111 GLY A N 1
ATOM 885 C CA . GLY A 1 111 ? 21.309 4.751 -2.815 1.00 74.19 111 GLY A CA 1
ATOM 886 C C . GLY A 1 111 ? 20.088 4.558 -1.905 1.00 74.19 111 GLY A C 1
ATOM 887 O O . GLY A 1 111 ? 19.420 3.518 -1.929 1.00 74.19 111 GLY A O 1
ATOM 888 N N . ALA A 1 112 ? 19.794 5.572 -1.089 1.00 84.12 112 ALA A N 1
ATOM 889 C CA . ALA A 1 112 ? 18.669 5.528 -0.160 1.00 84.12 112 ALA A CA 1
ATOM 890 C C . ALA A 1 112 ? 17.350 5.196 -0.893 1.00 84.12 112 ALA A C 1
ATOM 892 O O . ALA A 1 112 ? 17.107 5.719 -1.987 1.00 84.12 112 ALA A O 1
ATOM 893 N N . PRO A 1 113 ? 16.487 4.332 -0.325 1.00 89.44 113 PRO A N 1
ATOM 894 C CA . PRO A 1 113 ? 15.223 3.987 -0.956 1.00 89.44 113 PRO A CA 1
ATOM 895 C C . PRO A 1 113 ? 14.328 5.227 -1.038 1.00 89.44 113 PRO A C 1
ATOM 897 O O . PRO A 1 113 ? 13.930 5.788 -0.019 1.00 89.44 113 PRO A O 1
ATOM 900 N N . ASN A 1 114 ? 13.982 5.639 -2.257 1.00 89.94 114 ASN A N 1
ATOM 901 C CA . ASN A 1 114 ? 13.018 6.710 -2.483 1.00 89.94 114 ASN A CA 1
ATOM 902 C C . ASN A 1 114 ? 11.605 6.119 -2.574 1.00 89.94 114 ASN A C 1
ATOM 904 O O . ASN A 1 114 ? 11.141 5.752 -3.654 1.00 89.94 114 ASN A O 1
ATOM 908 N N . LEU A 1 115 ? 10.951 5.950 -1.423 1.00 94.94 115 LEU A N 1
ATOM 909 C CA . LEU A 1 115 ? 9.590 5.421 -1.353 1.00 94.94 115 LEU A CA 1
ATOM 910 C C . LEU A 1 115 ? 8.559 6.559 -1.410 1.00 94.94 115 LEU A C 1
ATOM 912 O O . LEU A 1 115 ? 8.718 7.541 -0.681 1.00 94.94 115 LEU A O 1
ATOM 916 N N . PRO A 1 116 ? 7.458 6.417 -2.170 1.00 92.00 116 PRO A N 1
ATOM 917 C CA . PRO A 1 116 ? 6.357 7.374 -2.146 1.00 92.00 116 PRO A CA 1
ATOM 918 C C . PRO A 1 116 ? 5.840 7.606 -0.712 1.00 92.00 116 PRO A C 1
ATOM 920 O O . PRO A 1 116 ? 5.690 6.632 0.031 1.00 92.00 116 PRO A O 1
ATOM 923 N N . PRO A 1 117 ? 5.507 8.846 -0.302 1.00 88.81 117 PRO A N 1
ATOM 924 C CA . PRO A 1 117 ? 5.039 9.132 1.060 1.00 88.81 117 PRO A CA 1
ATOM 925 C C . PRO A 1 117 ? 3.827 8.292 1.486 1.00 88.81 117 PRO A C 1
ATOM 927 O O . PRO A 1 117 ? 3.758 7.818 2.619 1.00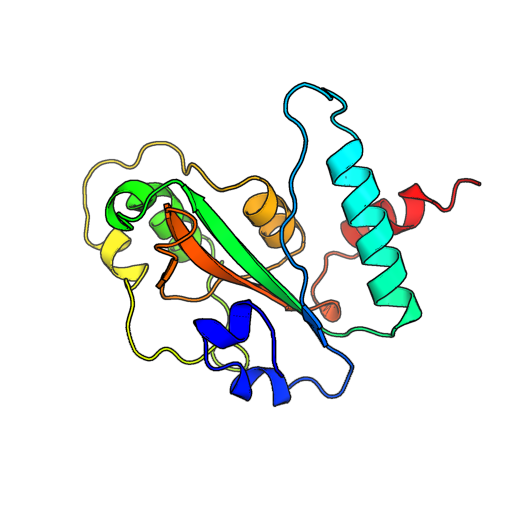 88.81 117 PRO A O 1
ATOM 930 N N . LEU A 1 118 ? 2.897 8.043 0.555 1.00 89.31 118 LEU A N 1
ATOM 931 C CA . LEU A 1 118 ? 1.748 7.176 0.806 1.00 89.31 118 LEU A CA 1
ATOM 932 C C . LEU A 1 118 ? 2.182 5.741 1.130 1.00 89.31 118 LEU A C 1
ATOM 934 O O . LEU A 1 118 ? 1.699 5.165 2.103 1.00 89.31 118 LEU A O 1
ATOM 938 N N . LEU A 1 119 ? 3.137 5.194 0.372 1.00 95.19 119 LEU A N 1
ATOM 939 C CA . LEU A 1 119 ? 3.688 3.867 0.635 1.00 95.19 119 LEU A CA 1
ATOM 940 C C . LEU A 1 119 ? 4.332 3.814 2.023 1.00 95.19 119 LEU A C 1
ATOM 942 O O . LEU A 1 119 ? 4.044 2.901 2.789 1.00 95.19 119 LEU A O 1
ATOM 946 N N . GLN A 1 120 ? 5.136 4.815 2.390 1.00 94.12 120 GLN A N 1
ATOM 947 C C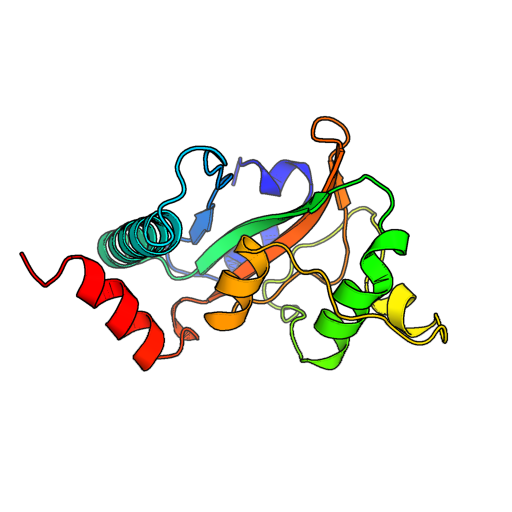A . GLN A 1 120 ? 5.764 4.876 3.716 1.00 94.12 120 GLN A CA 1
ATOM 948 C C . GLN A 1 120 ? 4.731 4.833 4.855 1.00 94.12 120 GLN A C 1
ATOM 950 O O . GLN A 1 120 ? 4.946 4.147 5.857 1.00 94.12 120 GLN A O 1
ATOM 955 N N . ALA A 1 121 ? 3.592 5.514 4.697 1.00 92.06 121 ALA A N 1
ATOM 956 C CA . ALA A 1 121 ? 2.505 5.463 5.672 1.00 92.06 121 ALA A CA 1
ATOM 957 C C . ALA A 1 121 ? 1.900 4.063 5.802 1.00 92.06 121 ALA A C 1
ATOM 959 O O . ALA A 1 121 ? 1.784 3.560 6.922 1.00 92.06 121 ALA A O 1
ATOM 960 N N . TYR A 1 122 ? 1.588 3.416 4.675 1.00 95.62 122 TYR A N 1
ATOM 961 C CA . TYR A 1 122 ? 1.110 2.034 4.656 1.00 95.62 122 TYR A CA 1
ATOM 962 C C . TYR A 1 122 ? 2.092 1.098 5.361 1.00 95.62 122 TYR A C 1
ATOM 964 O O . TYR A 1 122 ? 1.695 0.417 6.302 1.00 95.62 122 TYR A O 1
ATOM 972 N N . LEU A 1 123 ? 3.374 1.109 4.978 1.00 96.50 123 LEU A N 1
ATOM 973 C CA . LEU A 1 123 ? 4.405 0.259 5.589 1.00 96.50 123 LEU A CA 1
ATOM 974 C C . LEU A 1 123 ? 4.521 0.506 7.094 1.00 96.50 123 LEU A C 1
ATOM 976 O O . LEU A 1 123 ? 4.614 -0.428 7.888 1.00 96.50 123 LEU A O 1
ATOM 980 N N . GLY A 1 124 ? 4.443 1.771 7.505 1.00 95.12 124 GLY A N 1
ATOM 981 C CA . GLY A 1 124 ? 4.413 2.138 8.909 1.00 95.12 124 GLY A CA 1
ATOM 982 C C . GLY A 1 124 ? 3.235 1.516 9.668 1.00 95.12 124 GLY A C 1
ATOM 983 O O . GLY A 1 124 ? 3.376 1.137 10.829 1.00 95.12 124 GLY A O 1
ATOM 984 N N . LEU A 1 125 ? 2.075 1.389 9.035 1.00 95.94 125 LEU A N 1
ATOM 985 C CA . LEU A 1 125 ? 0.897 0.751 9.620 1.00 95.94 125 LEU A CA 1
ATOM 986 C C . LEU A 1 125 ? 0.932 -0.783 9.536 1.00 95.94 125 LEU A C 1
ATOM 988 O O . LEU A 1 125 ? -0.015 -1.414 9.983 1.00 95.94 125 LEU A O 1
ATOM 992 N N . GLY A 1 126 ? 2.015 -1.386 9.037 1.00 96.88 126 GLY A N 1
ATOM 993 C CA . GLY A 1 126 ? 2.113 -2.833 8.816 1.00 96.88 126 GLY A CA 1
ATOM 994 C C . GLY A 1 126 ? 1.608 -3.272 7.441 1.00 96.88 126 GLY A C 1
ATOM 995 O O . GLY A 1 126 ? 1.441 -4.464 7.193 1.00 96.88 126 GLY A O 1
ATOM 996 N N . GLY A 1 127 ? 1.361 -2.318 6.544 1.00 97.56 127 GLY A N 1
ATOM 997 C CA . GLY A 1 127 ? 0.996 -2.584 5.165 1.00 97.56 127 GLY A CA 1
ATOM 998 C C . GLY A 1 127 ? 2.109 -3.312 4.418 1.00 97.56 127 GLY A C 1
ATOM 999 O O . GLY A 1 127 ? 3.294 -3.200 4.744 1.00 97.56 127 GLY A O 1
ATOM 1000 N N . LYS A 1 128 ? 1.710 -4.066 3.400 1.00 98.25 128 LYS A N 1
ATOM 1001 C CA . LYS A 1 128 ? 2.614 -4.807 2.524 1.00 98.25 128 LYS A CA 1
ATOM 1002 C C . LYS A 1 128 ? 2.257 -4.515 1.072 1.00 98.25 128 LYS A C 1
ATOM 1004 O O . LYS A 1 128 ? 1.126 -4.143 0.759 1.00 98.25 128 LYS A O 1
ATOM 1009 N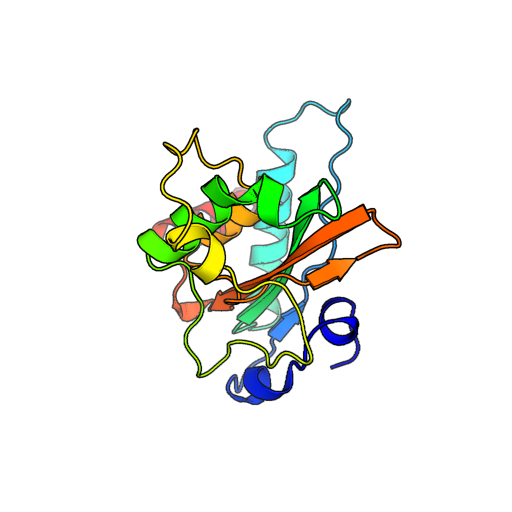 N . VAL A 1 129 ? 3.226 -4.704 0.194 1.00 97.94 129 VAL A N 1
ATOM 1010 C CA . VAL A 1 129 ? 3.086 -4.518 -1.245 1.00 97.94 129 VAL A CA 1
ATOM 1011 C C . VAL A 1 129 ? 3.065 -5.847 -1.971 1.00 97.94 129 VAL A C 1
ATOM 1013 O O . VAL A 1 129 ? 3.497 -6.880 -1.461 1.00 97.94 129 VAL A O 1
ATOM 1016 N N . SER A 1 130 ? 2.598 -5.815 -3.199 1.00 96.69 130 SER A N 1
ATOM 1017 C CA . SER A 1 130 ? 2.744 -6.921 -4.115 1.00 96.69 130 SER A CA 1
ATOM 1018 C C . SER A 1 130 ? 4.198 -7.122 -4.568 1.00 96.69 130 SER A C 1
ATOM 1020 O O . SER A 1 130 ? 5.040 -6.237 -4.438 1.00 96.69 130 SER A O 1
ATOM 1022 N N . ASP A 1 131 ? 4.512 -8.310 -5.083 1.00 95.69 131 ASP A N 1
ATOM 1023 C CA . ASP A 1 131 ? 5.864 -8.700 -5.520 1.00 95.69 131 ASP A CA 1
ATOM 1024 C C . ASP A 1 131 ? 6.172 -8.341 -6.981 1.00 95.69 131 ASP A C 1
ATOM 1026 O O . ASP A 1 131 ? 7.315 -8.484 -7.426 1.00 95.69 131 ASP A O 1
ATOM 1030 N N . HIS A 1 132 ? 5.177 -7.844 -7.715 1.00 95.69 132 HIS A N 1
ATOM 1031 C CA . HIS A 1 132 ? 5.356 -7.237 -9.025 1.00 95.69 132 HIS A CA 1
ATOM 1032 C C . HIS A 1 132 ? 4.873 -5.789 -9.033 1.00 95.69 132 HIS A C 1
ATOM 1034 O O . HIS A 1 132 ? 3.941 -5.418 -8.310 1.00 95.69 132 HIS A O 1
ATOM 1040 N N . ALA A 1 133 ? 5.516 -5.005 -9.893 1.00 96.06 133 ALA A N 1
ATOM 1041 C CA . ALA A 1 133 ? 5.095 -3.678 -10.290 1.00 96.06 133 ALA A CA 1
ATOM 1042 C C . ALA A 1 133 ? 4.454 -3.703 -11.679 1.00 96.06 133 ALA A C 1
ATOM 1044 O O . ALA A 1 133 ? 4.891 -4.445 -12.564 1.00 96.06 133 ALA A O 1
ATOM 1045 N N . VAL A 1 134 ? 3.459 -2.850 -11.879 1.00 95.50 134 VAL A N 1
ATOM 1046 C CA . VAL A 1 134 ? 2.754 -2.657 -13.154 1.00 95.50 134 VAL A CA 1
ATOM 1047 C C . VAL A 1 134 ? 2.854 -1.196 -13.570 1.00 95.50 134 VAL A C 1
ATOM 1049 O O . VAL A 1 134 ? 3.025 -0.322 -12.726 1.00 95.50 134 VAL A O 1
ATOM 1052 N N . ILE A 1 135 ? 2.791 -0.917 -14.866 1.00 95.94 135 ILE A N 1
ATOM 1053 C CA . ILE A 1 135 ? 2.892 0.451 -15.379 1.00 95.94 135 ILE A CA 1
ATOM 1054 C C . ILE A 1 135 ? 1.483 0.985 -15.618 1.00 95.94 135 ILE A C 1
ATOM 1056 O O . ILE A 1 135 ? 0.688 0.330 -16.288 1.00 95.94 135 ILE A O 1
ATOM 1060 N N . ASP A 1 136 ? 1.205 2.181 -15.109 1.00 94.56 136 ASP A N 1
ATOM 1061 C CA . ASP A 1 136 ? 0.085 3.001 -15.559 1.00 94.56 136 ASP A CA 1
ATOM 1062 C C . ASP A 1 136 ? 0.630 4.048 -16.548 1.00 94.56 136 ASP A C 1
ATOM 1064 O O . ASP A 1 136 ? 1.339 4.975 -16.128 1.00 94.56 136 ASP A O 1
ATOM 1068 N N . PRO A 1 137 ? 0.355 3.892 -17.857 1.00 93.81 137 PRO A N 1
ATOM 1069 C CA . PRO A 1 137 ? 0.843 4.808 -18.879 1.00 93.81 137 PRO A CA 1
ATOM 1070 C C . PRO A 1 137 ? 0.119 6.159 -18.865 1.00 93.81 137 PRO A C 1
ATOM 1072 O O . PRO A 1 137 ? 0.750 7.164 -19.187 1.00 93.81 137 PRO A O 1
ATOM 1075 N N . ASP A 1 138 ? -1.149 6.206 -18.453 1.00 93.81 138 ASP A N 1
ATOM 1076 C CA . ASP A 1 138 ? -1.958 7.432 -18.442 1.00 93.81 138 ASP A CA 1
ATOM 1077 C C . ASP A 1 138 ? -1.449 8.412 -17.384 1.00 93.81 138 ASP A C 1
ATOM 1079 O O . ASP A 1 138 ? -1.484 9.631 -17.555 1.00 93.81 138 ASP A O 1
ATOM 1083 N N . LEU A 1 139 ? -0.934 7.871 -16.282 1.00 91.75 139 LEU A N 1
ATOM 1084 C CA . LEU A 1 139 ? -0.343 8.650 -15.198 1.00 91.75 139 LEU A CA 1
ATOM 1085 C C . LEU A 1 139 ? 1.174 8.756 -15.285 1.00 91.75 139 LEU A C 1
ATOM 1087 O O . LEU A 1 139 ? 1.773 9.516 -14.523 1.00 91.75 139 LEU A O 1
ATOM 1091 N N . GLY A 1 140 ? 1.801 7.975 -16.163 1.00 95.75 140 GLY A N 1
ATOM 1092 C CA . GLY A 1 140 ? 3.250 7.872 -16.244 1.00 95.75 140 GLY A CA 1
ATOM 1093 C C . GLY A 1 140 ? 3.863 7.344 -14.945 1.00 95.75 140 GLY A C 1
ATOM 1094 O O . GLY A 1 140 ? 4.852 7.900 -14.465 1.00 95.75 140 GLY A O 1
ATOM 1095 N N . THR A 1 141 ? 3.269 6.310 -14.341 1.00 95.81 141 THR A N 1
ATOM 1096 C CA . THR A 1 141 ? 3.700 5.781 -13.034 1.00 95.81 141 THR A CA 1
ATOM 1097 C C . THR A 1 141 ? 3.947 4.279 -13.039 1.00 95.81 141 THR A C 1
ATOM 1099 O O . THR A 1 141 ? 3.399 3.532 -13.846 1.00 95.81 141 THR A O 1
ATOM 1102 N N . THR A 1 142 ? 4.764 3.835 -12.087 1.00 96.88 142 THR A N 1
ATOM 1103 C CA . THR A 1 142 ? 4.970 2.429 -11.749 1.00 96.88 142 THR A CA 1
ATOM 1104 C C . THR A 1 142 ? 4.208 2.136 -10.460 1.00 96.88 142 THR A C 1
ATOM 1106 O O . THR A 1 142 ? 4.526 2.676 -9.400 1.00 96.88 142 THR A O 1
ATOM 1109 N N . LEU A 1 143 ? 3.178 1.305 -10.543 1.00 95.56 143 LEU A N 1
ATOM 1110 C CA . LEU A 1 143 ? 2.283 0.970 -9.446 1.00 95.56 143 LEU A CA 1
ATOM 1111 C C . LEU A 1 143 ? 2.724 -0.310 -8.743 1.00 95.56 143 LEU A C 1
ATOM 1113 O O . LEU A 1 143 ? 3.020 -1.320 -9.383 1.00 95.56 143 LEU A O 1
ATOM 1117 N N . LEU A 1 144 ? 2.657 -0.284 -7.418 1.00 96.44 144 LEU A N 1
ATOM 1118 C CA . LEU A 1 144 ? 2.566 -1.480 -6.590 1.00 96.44 144 LEU A CA 1
ATOM 1119 C C . LEU A 1 144 ? 1.157 -1.559 -6.022 1.00 96.44 144 LEU A C 1
ATOM 1121 O O . LEU A 1 144 ? 0.646 -0.554 -5.517 1.00 96.44 144 LEU A O 1
ATOM 1125 N N . PHE A 1 145 ? 0.554 -2.746 -6.039 1.00 96.69 145 PHE A N 1
ATOM 1126 C CA . PHE A 1 145 ? -0.590 -2.981 -5.171 1.00 96.69 145 PHE A CA 1
ATOM 1127 C C . PHE A 1 145 ? -0.101 -2.914 -3.726 1.00 96.69 145 PHE A C 1
ATOM 1129 O O . PHE A 1 145 ? 0.897 -3.544 -3.371 1.00 96.69 145 PHE A O 1
ATOM 1136 N N . THR A 1 146 ? -0.813 -2.169 -2.892 1.00 97.44 146 THR A N 1
ATOM 1137 C CA . THR A 1 146 ? -0.497 -1.989 -1.477 1.00 97.44 146 THR A CA 1
ATOM 1138 C C . THR A 1 146 ? -1.725 -2.346 -0.663 1.00 97.44 146 THR A C 1
ATOM 1140 O O . THR A 1 146 ? -2.812 -1.837 -0.924 1.00 97.44 146 THR A O 1
ATOM 1143 N N . GLY A 1 147 ? -1.550 -3.215 0.326 1.00 97.38 147 GLY A N 1
ATOM 1144 C CA . GLY A 1 147 ? -2.616 -3.698 1.193 1.00 97.38 147 GLY A CA 1
ATOM 1145 C C . GLY A 1 147 ? -2.278 -3.529 2.668 1.00 97.38 147 GLY A C 1
ATOM 1146 O O . GLY A 1 147 ? -1.112 -3.576 3.064 1.00 97.38 147 GLY A O 1
ATOM 1147 N N . LEU A 1 148 ? -3.307 -3.358 3.490 1.00 97.50 148 LEU A N 1
ATOM 1148 C CA . LEU A 1 148 ? -3.220 -3.217 4.936 1.00 97.50 148 LEU A CA 1
ATOM 1149 C C . LEU A 1 148 ? -4.310 -4.049 5.604 1.00 97.50 148 LEU A C 1
ATOM 1151 O O . LEU A 1 148 ? -5.492 -3.715 5.539 1.00 97.50 148 LEU A O 1
ATOM 1155 N N . ASN A 1 149 ? -3.896 -5.101 6.308 1.00 96.94 149 ASN A N 1
ATOM 1156 C CA . ASN A 1 149 ? -4.788 -5.837 7.192 1.00 96.94 149 ASN A CA 1
ATOM 1157 C C . ASN A 1 149 ? -5.002 -5.033 8.477 1.00 96.94 149 ASN A C 1
ATOM 1159 O O . ASN A 1 149 ? -4.064 -4.818 9.246 1.00 96.94 149 ASN A O 1
ATOM 1163 N N . VAL A 1 150 ? -6.244 -4.614 8.722 1.00 96.88 150 VAL A N 1
ATOM 1164 C CA . VAL A 1 150 ? -6.604 -3.758 9.862 1.00 96.88 150 VAL A CA 1
ATOM 1165 C C . VAL A 1 150 ? -6.276 -4.437 11.193 1.00 96.88 150 VAL A C 1
ATOM 1167 O O . VAL A 1 150 ? -5.836 -3.773 12.129 1.00 96.88 150 VAL A O 1
ATOM 1170 N N . ALA A 1 151 ? -6.390 -5.767 11.267 1.00 95.31 151 ALA A N 1
ATOM 1171 C CA . ALA A 1 151 ? -6.046 -6.532 12.464 1.00 95.31 151 ALA A CA 1
ATOM 1172 C C . ALA A 1 151 ? -4.536 -6.543 12.773 1.00 95.31 151 ALA A C 1
ATOM 1174 O O . ALA A 1 151 ? -4.146 -6.830 13.901 1.00 95.31 151 ALA A O 1
ATOM 1175 N N . GLN A 1 152 ? -3.685 -6.234 11.789 1.00 95.19 152 GLN A N 1
ATOM 1176 C CA . GLN A 1 152 ? -2.226 -6.199 11.939 1.00 95.19 152 GLN A CA 1
ATOM 1177 C C . GLN A 1 152 ? -1.688 -4.789 12.211 1.00 95.19 152 GLN A C 1
ATOM 1179 O O . GLN A 1 152 ? -0.490 -4.629 12.453 1.00 95.19 152 GLN A O 1
ATOM 1184 N N . VAL A 1 153 ? -2.551 -3.765 12.207 1.00 97.00 153 VAL A N 1
ATOM 1185 C CA . VAL A 1 153 ? -2.135 -2.392 12.502 1.00 97.00 153 VAL A CA 1
ATOM 1186 C C . VAL A 1 153 ? -1.611 -2.317 13.940 1.00 97.00 153 VAL A C 1
ATOM 11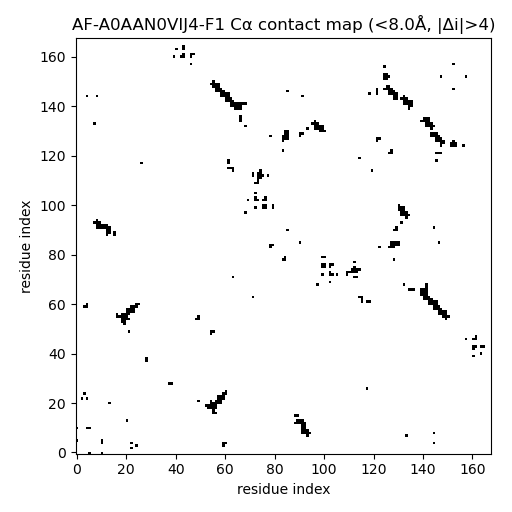88 O O . VAL A 1 153 ? -2.342 -2.662 14.873 1.00 97.00 153 VAL A O 1
ATOM 1191 N N . PRO A 1 154 ? -0.384 -1.808 14.176 1.00 96.69 154 PRO A N 1
ATOM 1192 C CA . PRO A 1 154 ? 0.136 -1.661 15.528 1.00 96.69 154 PRO A CA 1
ATOM 1193 C C . PRO A 1 154 ? -0.804 -0.818 16.396 1.00 96.69 154 PRO A C 1
ATOM 1195 O O . PRO A 1 154 ? -1.106 0.331 16.060 1.00 96.69 154 PRO A O 1
ATOM 1198 N N . GLN A 1 155 ? -1.215 -1.354 17.549 1.00 94.69 155 GLN A N 1
ATOM 1199 C CA . GLN A 1 155 ? -2.239 -0.746 18.410 1.00 94.69 155 GLN A CA 1
ATOM 1200 C C . GLN A 1 155 ? -1.943 0.724 18.748 1.00 94.69 155 GLN A C 1
ATOM 1202 O O . GLN A 1 155 ? -2.824 1.576 18.642 1.00 94.69 155 GLN A O 1
ATOM 1207 N N . LYS A 1 156 ? -0.681 1.050 19.069 1.00 95.06 156 LYS A N 1
ATOM 1208 C CA . LYS A 1 156 ? -0.249 2.431 19.352 1.00 95.06 156 LYS A CA 1
ATOM 1209 C C . LYS A 1 156 ? -0.464 3.377 18.165 1.00 95.06 156 LYS A C 1
ATOM 1211 O O . LYS A 1 156 ? -0.763 4.551 18.365 1.00 95.06 156 LYS A O 1
ATOM 1216 N N . ARG A 1 157 ? -0.296 2.897 16.927 1.00 94.00 157 ARG A N 1
ATOM 1217 C CA . ARG A 1 157 ? -0.526 3.703 15.718 1.00 94.00 157 ARG A CA 1
ATOM 1218 C C . ARG A 1 157 ? -2.017 3.895 15.464 1.00 94.00 157 ARG A C 1
ATOM 1220 O O . ARG A 1 157 ? -2.429 5.028 15.243 1.00 94.00 157 ARG A O 1
ATOM 1227 N N . ALA A 1 158 ? -2.818 2.836 15.599 1.00 93.88 158 ALA A N 1
ATOM 1228 C CA . ALA A 1 158 ? -4.275 2.929 15.491 1.00 93.88 158 ALA A CA 1
ATOM 1229 C C . ALA A 1 158 ? -4.863 3.918 16.517 1.00 93.88 158 ALA A C 1
ATOM 1231 O O . ALA A 1 158 ? -5.652 4.787 16.161 1.00 93.88 158 ALA A O 1
ATOM 1232 N N . GLN A 1 159 ? -4.417 3.854 17.777 1.00 94.12 159 GLN A N 1
ATOM 1233 C CA . GLN A 1 159 ? -4.824 4.795 18.830 1.00 94.12 159 GLN A CA 1
ATOM 1234 C C . GLN A 1 159 ? -4.485 6.248 18.476 1.00 94.12 159 GLN A C 1
ATOM 1236 O O . GLN A 1 159 ? -5.330 7.126 18.623 1.00 94.12 159 GLN A O 1
ATOM 1241 N N . ARG A 1 160 ? -3.274 6.509 17.965 1.00 93.12 160 ARG A N 1
ATOM 1242 C CA . ARG A 1 160 ? -2.861 7.859 17.545 1.00 93.12 160 ARG A CA 1
ATOM 1243 C C . ARG A 1 160 ? -3.707 8.413 16.404 1.00 93.12 160 ARG A C 1
ATOM 1245 O O . ARG A 1 160 ? -3.941 9.616 16.387 1.00 93.12 160 ARG A O 1
ATOM 1252 N N . LEU A 1 161 ? -4.128 7.566 15.464 1.00 92.75 161 LEU A N 1
ATOM 1253 C CA . LEU A 1 161 ? -4.992 7.972 14.3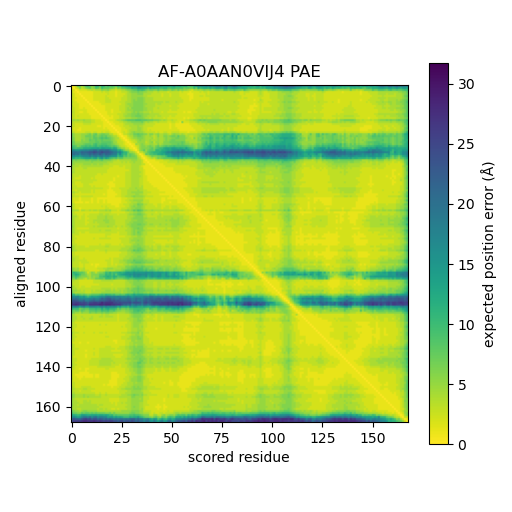56 1.00 92.75 161 LEU A CA 1
ATOM 1254 C C . LEU A 1 161 ? -6.419 8.262 14.835 1.00 92.75 161 LEU A C 1
ATOM 1256 O O . LEU A 1 161 ? -6.971 9.301 14.487 1.00 92.75 161 LEU A O 1
ATOM 1260 N N . ARG A 1 162 ? -6.982 7.417 15.708 1.00 93.88 162 ARG A N 1
ATOM 1261 C CA . ARG A 1 162 ? -8.301 7.656 16.324 1.00 93.88 162 ARG A CA 1
ATOM 1262 C C . ARG A 1 162 ? -8.331 8.922 17.180 1.00 93.88 162 ARG A C 1
ATOM 1264 O O . ARG A 1 162 ? -9.322 9.641 17.186 1.00 93.88 162 ARG A O 1
ATOM 1271 N N . ALA A 1 163 ? -7.224 9.230 17.854 1.00 93.00 163 ALA A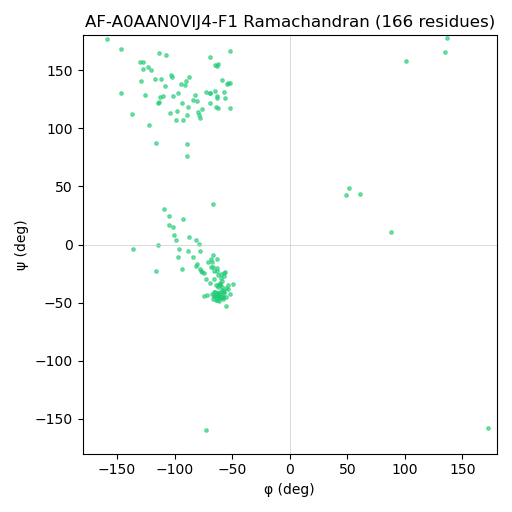 N 1
ATOM 1272 C CA . ALA A 1 163 ? -7.101 10.420 18.688 1.00 93.00 163 ALA A CA 1
ATOM 1273 C C . ALA A 1 163 ? -7.118 11.744 17.901 1.00 93.00 163 ALA A C 1
ATOM 1275 O O . ALA A 1 163 ? -7.305 12.788 18.515 1.00 93.00 163 ALA A O 1
ATOM 1276 N N . ILE A 1 164 ? -6.940 11.725 16.572 1.00 88.31 164 ILE A N 1
ATOM 1277 C CA . ILE A 1 164 ? -6.934 12.944 15.742 1.00 88.31 164 ILE A CA 1
ATOM 1278 C C . ILE A 1 164 ? -8.251 13.717 15.873 1.00 88.31 164 ILE A C 1
ATOM 1280 O O . ILE A 1 164 ? -8.225 14.939 15.943 1.00 88.31 164 ILE A O 1
ATOM 1284 N N . PHE A 1 165 ? -9.379 13.006 15.938 1.00 78.88 165 PHE A N 1
ATOM 1285 C CA . PHE A 1 165 ? -10.715 13.607 15.997 1.00 78.88 165 PHE A CA 1
ATOM 1286 C C . PHE A 1 165 ? -11.452 13.342 17.313 1.00 78.88 165 PHE A C 1
ATOM 1288 O O . PHE A 1 165 ? -12.567 13.812 17.482 1.00 78.88 165 PHE A O 1
ATOM 1295 N N . ALA A 1 166 ? -10.842 12.615 18.255 1.00 71.75 166 ALA A N 1
ATOM 1296 C CA . ALA A 1 166 ? -11.423 12.371 19.578 1.00 71.75 166 ALA A CA 1
ATOM 1297 C C . ALA A 1 166 ? -11.284 13.570 20.539 1.00 71.75 166 ALA A C 1
ATOM 1299 O O . ALA A 1 166 ? -11.781 13.514 21.658 1.00 71.75 166 ALA A O 1
ATOM 1300 N N . ALA A 1 167 ? -10.576 14.628 20.131 1.00 53.66 167 ALA A N 1
ATOM 1301 C CA . ALA A 1 167 ? -10.333 15.830 20.930 1.00 53.66 167 ALA A CA 1
ATOM 1302 C C . ALA A 1 167 ? -11.369 16.954 20.699 1.00 53.66 167 ALA A C 1
ATOM 1304 O O . ALA A 1 167 ? -11.070 18.118 20.972 1.00 53.66 167 ALA A O 1
ATOM 1305 N N . HIS A 1 168 ? -12.563 16.622 20.200 1.00 44.19 168 HIS A N 1
ATOM 1306 C CA . HIS A 1 168 ? -13.667 17.560 19.984 1.00 44.19 168 HIS A CA 1
ATOM 1307 C C . HIS A 1 168 ? -14.953 17.049 20.622 1.00 44.19 168 HIS A C 1
ATOM 1309 O O . HIS A 1 168 ? -15.314 15.883 20.348 1.00 44.19 168 HIS A O 1
#

Foldseek 3Di:
DDDDVVVFFAQVLVVVDPFDEEEDDDDDDDPVPPDPCPVLLVLLVVLVVCVVRVHQKYKYKFWDAAQDVLVQLLQLVVQVVVVQADDPSRATDGPDAAFSCVSVVDPPDHDHRPGDPVLVVCVLQVKHWHRGWDADVVRRIIIIMIMDGNVSGDPVVSVSSNVVPPPD

Sequence (168 aa):
MHGYSAQFFDLSPLRVFDRPVLELGRFAIDPQRGNSDIFRLAWGVVTQLVDQNNVSFLFGCSSFAGTQPQTHSAGFRYLCRNDHIAPHSWRPVFHGGYRLAQALEDHKDGGAPNLPPLLQAYLGLGGKVSDHAVIDPDLGTTLLFTGLNVAQVPQKRAQRLRAIFAAH